Protein AF-A0A328BJ89-F1 (afdb_monomer_lite)

Radius of gyration: 18.14 Å; chains: 1; bounding box: 47×55×32 Å

Sequence (110 aa):
MTAEVIFHPEPWLRFPIRQPLRLSLWPAAKAHSVPAEFQIQEPVQAGTAYVLQIETLLAPVLEDLMQPGAAILFGTPPTRIAGEGRILSIEPKVPGPAVWVSPKTLNGPI

Foldseek 3Di:
DKWKKKWQFDPVPDPQPQAKDKKWKDQPVCLPDDTWIFIDHDGDDHPDIDTDITDTDDDPVRPVQQAFQTKMFIHDPPRGTRTIIHIHHDDDPPPDPPPPDDDPDDDDDD

Secondary structure (DSSP, 8-state):
-EEEEEEEE-TTS-SSB-SPEEEEEEEGGGTTSPPEEEEE-SPB-TT--EEEEEE----HHHHHHS-TT-EEEEEETTTEEEEEEEEEEEE-------------------

Organism: NCBI:txid2211146

pLDDT: mean 75.14, std 14.36, range [38.09, 92.12]

Structure (mmCIF, N/CA/C/O backbone):
data_AF-A0A328BJ89-F1
#
_entry.id   AF-A0A328BJ89-F1
#
loop_
_atom_site.group_PDB
_atom_site.id
_atom_site.type_symbol
_atom_site.label_atom_id
_atom_site.label_alt_id
_atom_site.label_comp_id
_atom_site.label_asym_id
_atom_site.label_entity_id
_atom_site.label_seq_id
_atom_site.pdbx_PDB_ins_code
_atom_site.Cartn_x
_atom_site.Cartn_y
_atom_site.Cartn_z
_atom_site.occupancy
_atom_site.B_iso_or_equiv
_atom_site.auth_seq_id
_atom_site.auth_comp_id
_atom_site.auth_asym_id
_atom_site.auth_atom_id
_atom_site.pdbx_PDB_model_num
ATOM 1 N N . MET A 1 1 ? 1.769 12.850 -7.507 1.00 74.88 1 MET A N 1
ATOM 2 C CA . MET A 1 1 ? 0.518 12.207 -7.963 1.00 74.88 1 MET A CA 1
ATOM 3 C C . MET A 1 1 ? -0.263 11.772 -6.738 1.00 74.88 1 MET A C 1
ATOM 5 O O . MET A 1 1 ? 0.316 11.784 -5.652 1.00 74.88 1 MET A O 1
ATOM 9 N N . THR A 1 2 ? -1.520 11.393 -6.908 1.00 80.00 2 THR A N 1
ATOM 10 C CA . THR A 1 2 ? -2.308 10.778 -5.837 1.00 80.00 2 THR A CA 1
ATOM 11 C C . THR A 1 2 ? -2.727 9.397 -6.311 1.00 80.00 2 THR A C 1
ATOM 13 O O . THR A 1 2 ? -3.199 9.259 -7.435 1.00 80.00 2 THR A O 1
ATOM 16 N N . ALA A 1 3 ? -2.512 8.370 -5.494 1.00 82.06 3 ALA A N 1
ATOM 17 C CA . ALA A 1 3 ? -2.997 7.025 -5.780 1.00 82.06 3 ALA A CA 1
ATOM 18 C C . ALA A 1 3 ? -3.995 6.603 -4.706 1.00 82.06 3 ALA A C 1
ATOM 20 O O . ALA A 1 3 ? -3.798 6.879 -3.523 1.00 82.06 3 ALA A O 1
ATOM 21 N N . GLU A 1 4 ? -5.056 5.927 -5.121 1.00 87.56 4 GLU A N 1
ATOM 22 C CA . GLU A 1 4 ? -5.976 5.258 -4.215 1.00 87.56 4 GLU A CA 1
ATOM 23 C C . GLU A 1 4 ? -5.640 3.772 -4.190 1.00 87.56 4 GLU A C 1
ATOM 25 O O . GLU A 1 4 ? -5.478 3.135 -5.236 1.00 87.56 4 GLU A O 1
ATOM 30 N N . VAL A 1 5 ? -5.505 3.213 -2.993 1.00 87.81 5 VAL A N 1
ATOM 31 C CA . VAL A 1 5 ? -5.058 1.835 -2.798 1.00 87.81 5 VAL A CA 1
ATOM 32 C C . VAL A 1 5 ? -5.892 1.135 -1.740 1.00 87.81 5 VAL A C 1
ATOM 34 O O . VAL A 1 5 ? -6.312 1.749 -0.764 1.00 87.81 5 VAL A O 1
ATOM 37 N N . ILE A 1 6 ? -6.091 -0.170 -1.898 1.00 91.00 6 ILE A N 1
ATOM 38 C CA . ILE A 1 6 ? -6.553 -1.025 -0.804 1.00 91.00 6 ILE A CA 1
ATOM 39 C C . ILE A 1 6 ? -5.331 -1.502 -0.028 1.00 91.00 6 ILE A C 1
ATOM 41 O O . ILE A 1 6 ? -4.385 -1.998 -0.634 1.00 91.00 6 ILE A O 1
ATOM 45 N N . PHE A 1 7 ? -5.374 -1.397 1.294 1.00 89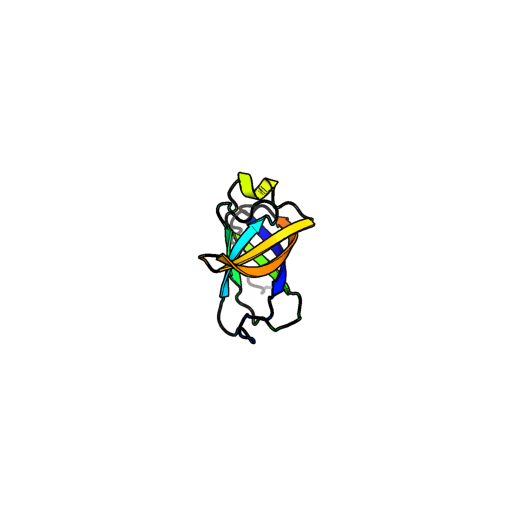.44 7 PHE A N 1
ATOM 46 C CA . PHE A 1 7 ? -4.378 -1.902 2.228 1.00 89.44 7 PHE A CA 1
ATOM 47 C C . PHE A 1 7 ? -4.986 -2.968 3.141 1.00 89.44 7 PHE A C 1
ATOM 49 O O . PHE A 1 7 ? -5.944 -2.707 3.870 1.00 89.44 7 PHE A O 1
ATOM 56 N N . HIS A 1 8 ? -4.397 -4.159 3.119 1.00 90.44 8 HIS A N 1
ATOM 57 C CA . HIS A 1 8 ? -4.691 -5.271 4.012 1.00 90.44 8 HIS A CA 1
ATOM 58 C C . HIS A 1 8 ? -3.555 -5.403 5.034 1.00 90.44 8 HIS A C 1
ATOM 60 O O . HIS A 1 8 ? -2.489 -5.912 4.685 1.00 90.44 8 HIS A O 1
ATOM 66 N N . PRO A 1 9 ? -3.747 -4.924 6.273 1.00 87.75 9 PRO A N 1
ATOM 67 C CA . PRO A 1 9 ? -2.713 -4.952 7.293 1.00 87.75 9 PRO A CA 1
ATOM 68 C C . PRO A 1 9 ? -2.377 -6.372 7.764 1.00 87.75 9 PRO A C 1
ATOM 70 O O . PRO A 1 9 ? -3.269 -7.176 8.039 1.00 87.75 9 PRO A O 1
ATOM 73 N N . GLU A 1 10 ? -1.089 -6.633 7.973 1.00 88.00 10 GLU A N 1
ATOM 74 C CA . GLU A 1 10 ? -0.610 -7.887 8.549 1.00 88.00 10 GLU A CA 1
ATOM 75 C C . GLU A 1 10 ? -0.905 -7.987 10.059 1.00 88.00 10 GLU A C 1
ATOM 77 O O . GLU A 1 10 ? -0.746 -7.000 10.788 1.00 88.00 10 GLU A O 1
ATOM 82 N N . PRO A 1 11 ? -1.223 -9.184 10.594 1.00 81.62 11 PRO A N 1
ATOM 83 C CA . PRO A 1 11 ? -1.595 -9.361 12.002 1.00 81.62 11 PRO A CA 1
ATOM 84 C C . PRO A 1 11 ? -0.487 -9.034 13.012 1.00 81.62 11 PRO A C 1
ATOM 86 O O . PRO A 1 11 ? -0.771 -8.818 14.188 1.00 81.62 11 PRO A O 1
ATOM 89 N N . TRP A 1 12 ? 0.782 -9.038 12.587 1.00 81.88 12 TRP A N 1
ATOM 90 C CA . TRP A 1 12 ? 1.913 -8.768 13.480 1.00 81.88 12 TRP A CA 1
ATOM 91 C C . TRP A 1 12 ? 2.040 -7.286 13.854 1.00 81.88 12 TRP A C 1
ATOM 93 O O . TRP A 1 12 ? 2.723 -6.960 14.832 1.00 81.88 12 TRP A O 1
ATOM 103 N N . LEU A 1 13 ? 1.413 -6.386 13.090 1.00 80.94 13 LEU A N 1
ATOM 104 C CA . LEU A 1 13 ? 1.328 -4.975 13.441 1.00 80.94 13 LEU A CA 1
ATOM 105 C C . LEU A 1 13 ? 0.576 -4.829 14.771 1.00 80.94 13 LEU A C 1
ATOM 107 O O . LEU A 1 13 ? -0.438 -5.477 15.024 1.00 80.94 13 LEU A O 1
ATOM 111 N N . ARG A 1 14 ? 1.083 -3.979 15.666 1.00 79.88 14 ARG A N 1
ATOM 112 C CA . ARG A 1 14 ? 0.434 -3.754 16.963 1.00 79.88 14 ARG A CA 1
ATOM 113 C C . ARG A 1 14 ? -0.749 -2.808 16.792 1.00 79.88 14 ARG A C 1
ATOM 115 O O . ARG A 1 14 ? -0.564 -1.599 16.686 1.00 79.88 14 ARG A O 1
ATOM 122 N N . PHE A 1 15 ? -1.950 -3.374 16.791 1.00 77.00 15 PHE A N 1
ATOM 123 C CA . PHE A 1 15 ? -3.205 -2.634 16.695 1.00 77.00 15 PHE A CA 1
ATOM 124 C C . PHE A 1 15 ? -3.765 -2.222 18.068 1.00 77.00 15 PHE A C 1
ATOM 126 O O . PHE A 1 15 ? -3.500 -2.896 19.065 1.00 77.00 15 PHE A O 1
ATOM 133 N N . PRO A 1 16 ? -4.582 -1.153 18.132 1.00 74.81 16 PRO A N 1
ATOM 134 C CA . PRO A 1 16 ? -4.823 -0.184 17.061 1.00 74.81 16 PRO A CA 1
ATOM 135 C C . PRO A 1 16 ? -3.583 0.682 16.818 1.00 74.81 16 PRO A C 1
ATOM 137 O O . PRO A 1 16 ? -2.950 1.153 17.766 1.00 74.81 16 PRO A O 1
ATOM 140 N N . ILE A 1 17 ? -3.254 0.937 15.553 1.00 78.00 17 ILE A N 1
ATOM 141 C CA . ILE A 1 17 ? -2.187 1.884 15.219 1.00 78.00 17 ILE A CA 1
ATOM 142 C C . ILE A 1 17 ? -2.780 3.280 15.378 1.00 78.00 17 ILE A C 1
ATOM 144 O O . ILE A 1 17 ? -3.544 3.719 14.536 1.00 78.00 17 ILE A O 1
ATOM 148 N N . ARG A 1 18 ? -2.495 3.955 16.496 1.00 77.62 18 ARG A N 1
ATOM 149 C CA . ARG A 1 18 ? -3.072 5.280 16.813 1.00 77.62 18 ARG A CA 1
ATOM 150 C C . ARG A 1 18 ? -2.212 6.458 16.369 1.00 77.62 18 ARG A C 1
ATOM 152 O O . ARG A 1 18 ? -2.639 7.600 16.490 1.00 77.62 18 ARG A O 1
ATOM 159 N N . GLN A 1 19 ? -0.983 6.185 15.951 1.00 79.00 19 GLN A N 1
ATOM 160 C CA . GLN A 1 19 ? -0.029 7.197 15.521 1.00 79.00 19 GLN A CA 1
ATOM 161 C C . GLN A 1 19 ? 0.166 7.097 14.013 1.00 79.00 19 GLN A C 1
ATOM 163 O O . GLN A 1 19 ? 0.048 5.995 13.472 1.00 79.00 19 GLN A O 1
ATOM 168 N N . PRO A 1 20 ? 0.517 8.207 13.350 1.00 81.31 20 PRO A N 1
ATOM 169 C CA . PRO A 1 20 ? 0.826 8.180 11.935 1.00 81.31 20 PRO A CA 1
ATOM 170 C C . PRO A 1 20 ? 1.896 7.131 11.607 1.00 81.31 20 PRO A C 1
ATOM 172 O O . PRO A 1 20 ? 2.997 7.167 12.162 1.00 81.31 20 PRO A O 1
ATOM 175 N N . LEU A 1 21 ? 1.590 6.207 10.697 1.00 82.19 21 LEU A N 1
ATOM 176 C CA . LEU A 1 21 ? 2.493 5.122 10.318 1.00 82.19 21 LEU A CA 1
ATOM 177 C C . LEU A 1 21 ? 3.141 5.433 8.974 1.00 82.19 21 LEU A C 1
ATOM 179 O O . LEU A 1 21 ? 2.458 5.517 7.955 1.00 82.19 21 LEU A O 1
ATOM 183 N N . ARG A 1 22 ? 4.468 5.586 8.968 1.00 84.06 22 ARG A N 1
ATOM 184 C CA . ARG A 1 22 ? 5.237 5.704 7.727 1.00 84.06 22 ARG A CA 1
ATOM 185 C C . ARG A 1 22 ? 5.439 4.320 7.126 1.00 84.06 22 ARG A C 1
ATOM 187 O O . ARG A 1 22 ? 5.972 3.432 7.791 1.00 84.06 22 ARG A O 1
ATOM 194 N N . LEU A 1 23 ? 5.032 4.167 5.876 1.00 85.50 23 LEU A N 1
ATOM 195 C CA . LEU A 1 23 ? 5.177 2.942 5.109 1.00 85.50 23 LEU A CA 1
ATOM 196 C C . LEU A 1 23 ? 5.860 3.235 3.781 1.00 85.50 23 LEU A C 1
ATOM 198 O O . LEU A 1 23 ? 5.840 4.344 3.247 1.00 85.50 23 LEU A O 1
ATOM 202 N N . SER A 1 24 ? 6.468 2.190 3.259 1.00 86.94 24 SER A N 1
ATOM 203 C CA . SER A 1 24 ? 7.010 2.111 1.921 1.00 86.94 24 SER A CA 1
ATOM 204 C C . SER A 1 24 ? 6.105 1.211 1.091 1.00 86.94 24 SER A C 1
ATOM 206 O O . SER A 1 24 ? 5.545 0.236 1.598 1.00 86.94 24 SER A O 1
ATOM 208 N N . LEU A 1 25 ? 5.960 1.554 -0.180 1.00 85.56 25 LEU A N 1
ATOM 209 C CA . LEU A 1 25 ? 5.154 0.843 -1.153 1.00 85.56 25 LEU A CA 1
ATOM 210 C C . LEU A 1 25 ? 6.058 0.314 -2.266 1.00 85.56 25 LEU A C 1
ATOM 212 O O . LEU A 1 25 ? 6.839 1.070 -2.850 1.00 85.56 25 LEU A O 1
ATOM 216 N N . TRP A 1 26 ? 5.910 -0.974 -2.576 1.00 87.00 26 TRP A N 1
ATOM 217 C CA . TRP A 1 26 ? 6.544 -1.635 -3.715 1.00 87.00 26 TRP A CA 1
ATOM 218 C C . TRP A 1 26 ? 5.512 -2.312 -4.622 1.00 87.00 26 TRP A C 1
ATOM 220 O O . TRP A 1 26 ? 4.512 -2.831 -4.123 1.00 87.00 26 TRP A O 1
ATOM 230 N N . PRO A 1 27 ? 5.761 -2.413 -5.937 1.00 86.81 27 PRO A N 1
ATOM 231 C CA . PRO A 1 27 ? 5.046 -3.359 -6.782 1.00 86.81 27 PRO A CA 1
ATOM 232 C C . PRO A 1 27 ? 5.322 -4.783 -6.290 1.00 86.81 27 PRO A C 1
ATOM 234 O O . PRO A 1 27 ? 6.484 -5.153 -6.104 1.00 86.81 27 PRO A O 1
ATOM 237 N N . ALA A 1 28 ? 4.291 -5.615 -6.136 1.00 86.19 28 ALA A N 1
ATOM 238 C CA . ALA A 1 28 ? 4.469 -6.981 -5.632 1.00 86.19 28 ALA A CA 1
ATOM 239 C C . ALA A 1 28 ? 5.407 -7.818 -6.522 1.00 86.19 28 ALA A C 1
ATOM 241 O O . ALA A 1 28 ? 6.222 -8.592 -6.028 1.00 86.19 28 ALA A O 1
ATOM 242 N N . ALA A 1 29 ? 5.369 -7.592 -7.840 1.00 82.12 29 ALA A N 1
ATOM 243 C CA . ALA A 1 29 ? 6.253 -8.248 -8.805 1.00 82.12 29 ALA A CA 1
ATOM 244 C C . ALA A 1 29 ? 7.735 -7.830 -8.689 1.00 82.12 29 ALA A C 1
ATOM 246 O O . ALA A 1 29 ? 8.602 -8.496 -9.253 1.00 82.12 29 ALA A O 1
ATOM 247 N N . LYS A 1 30 ? 8.043 -6.721 -7.999 1.00 78.69 30 LYS A N 1
ATOM 248 C CA . LYS A 1 30 ? 9.402 -6.184 -7.833 1.00 78.69 30 LYS A CA 1
ATOM 249 C C . LYS A 1 30 ? 9.603 -5.595 -6.433 1.00 78.69 30 LYS A C 1
ATOM 251 O O . LYS A 1 30 ? 10.000 -4.444 -6.293 1.00 78.69 30 LYS A O 1
ATOM 256 N N . ALA A 1 31 ? 9.418 -6.412 -5.398 1.00 72.94 31 ALA A N 1
ATOM 257 C CA . ALA A 1 31 ? 9.592 -6.018 -3.992 1.00 72.94 31 ALA A CA 1
ATOM 258 C C . ALA A 1 31 ? 11.000 -5.479 -3.623 1.00 72.94 31 ALA A C 1
ATOM 260 O O . ALA A 1 31 ? 11.195 -4.958 -2.530 1.00 72.94 31 ALA A O 1
ATOM 261 N N . HIS A 1 32 ? 11.986 -5.599 -4.521 1.00 73.44 32 HIS A N 1
ATOM 262 C CA . HIS A 1 32 ? 13.349 -5.073 -4.360 1.00 73.44 32 HIS A CA 1
ATOM 263 C C . HIS A 1 32 ? 13.592 -3.734 -5.079 1.00 73.44 32 HIS A C 1
ATOM 265 O O . HIS A 1 32 ? 14.728 -3.263 -5.121 1.00 73.44 32 HIS A O 1
ATOM 271 N N . SER A 1 33 ? 12.570 -3.134 -5.699 1.00 72.81 33 SER A N 1
ATOM 272 C CA . SER A 1 33 ? 12.709 -1.828 -6.347 1.00 72.81 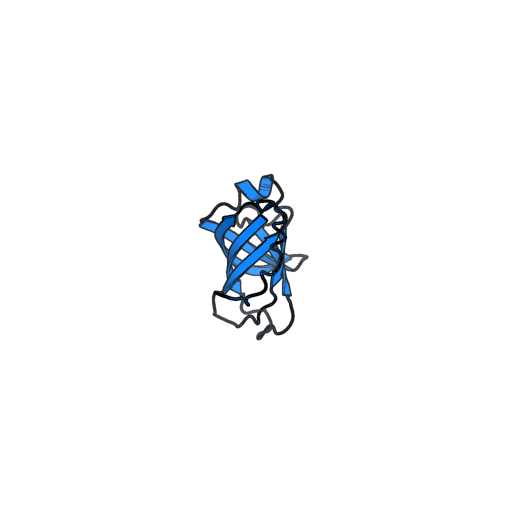33 SER A CA 1
ATOM 273 C C . SER A 1 33 ? 12.863 -0.699 -5.326 1.00 72.81 33 SER A C 1
ATOM 275 O O . SER A 1 33 ? 12.627 -0.869 -4.128 1.00 72.81 33 SER A O 1
ATOM 277 N N . VAL A 1 34 ? 13.212 0.493 -5.817 1.00 75.81 34 VAL A N 1
ATOM 278 C CA . VAL A 1 34 ? 13.089 1.722 -5.023 1.00 75.81 34 VAL A CA 1
ATOM 279 C C . VAL A 1 34 ? 11.632 1.840 -4.542 1.00 75.81 34 VAL A C 1
ATOM 281 O O . VAL A 1 34 ? 10.735 1.684 -5.375 1.00 75.81 34 VAL A O 1
ATOM 284 N N . PRO A 1 35 ? 11.374 2.038 -3.237 1.00 78.56 35 PRO A N 1
ATOM 285 C CA . PRO A 1 35 ? 10.019 2.216 -2.733 1.00 78.56 35 PRO A CA 1
ATOM 286 C C . PRO A 1 35 ? 9.477 3.615 -3.000 1.00 78.56 35 PRO A C 1
ATOM 288 O O . PRO A 1 35 ? 10.228 4.588 -3.060 1.00 78.56 35 PRO A O 1
ATOM 291 N N . ALA A 1 36 ? 8.153 3.719 -3.018 1.00 79.00 36 ALA A N 1
ATOM 292 C CA . ALA A 1 36 ? 7.454 4.973 -2.790 1.00 79.00 36 ALA A CA 1
ATOM 293 C C . ALA A 1 36 ? 7.118 5.102 -1.300 1.00 79.00 36 ALA A C 1
ATOM 295 O O . ALA A 1 36 ? 6.503 4.212 -0.718 1.00 79.00 36 ALA A O 1
ATOM 296 N N . GLU A 1 37 ? 7.539 6.184 -0.653 1.00 81.81 37 GLU A N 1
ATOM 297 C CA . GLU A 1 37 ? 7.230 6.411 0.760 1.00 81.81 37 GLU A CA 1
ATOM 298 C C . GLU A 1 37 ? 5.931 7.201 0.917 1.00 81.81 37 GLU A C 1
ATOM 300 O O . GLU A 1 37 ? 5.644 8.109 0.134 1.00 81.81 37 GLU A O 1
ATOM 305 N N . PHE A 1 38 ? 5.153 6.856 1.942 1.00 80.44 38 PHE A N 1
ATOM 306 C CA . PHE A 1 38 ? 3.930 7.558 2.314 1.00 80.44 38 PHE A CA 1
ATOM 307 C C . PHE A 1 38 ? 3.632 7.382 3.812 1.00 80.44 38 PHE A C 1
ATOM 309 O O . PHE A 1 38 ? 4.311 6.640 4.529 1.00 80.44 38 PHE A O 1
ATOM 316 N N . GLN A 1 39 ? 2.619 8.091 4.306 1.00 82.81 39 GLN A N 1
ATOM 317 C CA . GLN A 1 39 ? 2.212 8.044 5.706 1.00 82.81 39 GLN A CA 1
ATOM 318 C C . GLN A 1 39 ? 0.705 7.831 5.819 1.00 82.81 39 GLN A C 1
ATOM 320 O O . GLN A 1 39 ? -0.073 8.569 5.223 1.00 82.81 39 GLN A O 1
ATOM 325 N N . ILE A 1 40 ? 0.298 6.845 6.615 1.00 79.56 40 ILE A N 1
ATOM 326 C CA . ILE A 1 40 ? -1.100 6.641 6.999 1.00 79.56 40 ILE A CA 1
ATOM 327 C C . ILE A 1 40 ? -1.379 7.522 8.212 1.00 79.56 40 ILE A C 1
ATOM 329 O O . ILE A 1 40 ? -0.666 7.418 9.210 1.00 79.56 40 ILE A O 1
ATOM 333 N N . GLN A 1 41 ? -2.395 8.382 8.135 1.00 76.25 41 GLN A N 1
ATOM 334 C CA . GLN A 1 41 ? -2.784 9.260 9.247 1.00 76.25 41 GLN A CA 1
ATOM 335 C C . GLN A 1 41 ? -3.941 8.712 10.090 1.00 76.25 41 GLN A C 1
ATOM 337 O O . GLN A 1 41 ? -4.126 9.145 11.225 1.00 76.25 41 GLN A O 1
ATOM 342 N N . GLU A 1 42 ? -4.703 7.755 9.562 1.00 77.25 42 GLU A N 1
ATOM 343 C CA . GLU A 1 42 ? -5.880 7.212 10.235 1.00 77.25 42 GLU A CA 1
ATOM 344 C C . GLU A 1 42 ? -5.568 5.994 11.116 1.00 77.25 42 GLU A C 1
ATOM 346 O O . GLU A 1 42 ? -4.604 5.263 10.856 1.00 77.25 42 GLU A O 1
ATOM 351 N N . PRO A 1 43 ? -6.396 5.729 12.146 1.00 74.00 43 PRO A N 1
ATOM 352 C CA . PRO A 1 43 ? -6.244 4.540 12.960 1.00 74.00 43 PRO A CA 1
ATOM 353 C C . PRO A 1 43 ? -6.486 3.256 12.165 1.00 74.00 43 PRO A C 1
ATOM 355 O O . PRO A 1 43 ? -7.600 2.988 11.717 1.00 74.00 43 PRO A O 1
ATOM 358 N N . VAL A 1 44 ? -5.464 2.411 12.072 1.00 78.75 44 VAL A N 1
ATOM 359 C CA . VAL A 1 44 ? -5.580 1.081 11.458 1.00 78.75 44 VAL A CA 1
ATOM 360 C C . VAL A 1 44 ? -5.966 0.060 12.533 1.00 78.75 44 VAL A C 1
ATOM 362 O O . VAL A 1 44 ? -5.473 0.124 13.665 1.00 78.75 44 VAL A O 1
ATOM 365 N N . GLN A 1 45 ? -6.840 -0.883 12.186 1.00 79.00 45 GLN A N 1
ATOM 366 C CA . GLN A 1 45 ? -7.314 -2.006 12.998 1.00 79.00 45 GLN A CA 1
ATOM 367 C C . GLN A 1 45 ? -6.958 -3.333 12.320 1.00 79.00 45 GLN A C 1
ATOM 369 O O . GLN A 1 45 ? -6.807 -3.411 11.100 1.00 79.00 45 GLN A O 1
ATOM 374 N N . ALA A 1 46 ? -6.865 -4.396 13.116 1.00 76.12 46 ALA A N 1
ATOM 375 C CA . ALA A 1 46 ? -6.624 -5.739 12.605 1.00 76.12 46 ALA A CA 1
ATOM 376 C C . ALA A 1 46 ? -7.813 -6.250 11.769 1.00 76.12 46 ALA A C 1
ATOM 378 O O . ALA A 1 46 ? -8.970 -5.965 12.082 1.00 76.12 46 ALA A O 1
ATOM 379 N N . GLY A 1 47 ? -7.531 -7.049 10.735 1.00 73.06 47 GLY A N 1
ATOM 380 C CA . GLY A 1 47 ? -8.550 -7.790 9.978 1.00 73.06 47 GLY A CA 1
ATOM 381 C C . GLY A 1 47 ? -9.491 -6.937 9.120 1.00 73.06 47 GLY A C 1
ATOM 382 O O . GLY A 1 47 ? -10.453 -7.468 8.572 1.00 73.06 47 GLY A O 1
ATOM 383 N N . THR A 1 48 ? -9.226 -5.636 8.992 1.00 82.06 48 THR A N 1
ATOM 384 C CA . THR A 1 48 ? -10.017 -4.707 8.175 1.00 82.06 48 THR A CA 1
ATOM 385 C C . THR A 1 48 ? -9.184 -4.242 6.988 1.00 82.06 48 THR A C 1
ATOM 387 O O . THR A 1 48 ? -8.018 -3.896 7.154 1.00 82.06 48 THR A O 1
ATOM 390 N N . ALA A 1 49 ? -9.770 -4.245 5.792 1.00 86.50 49 ALA A N 1
ATOM 391 C CA . ALA A 1 49 ? -9.160 -3.639 4.615 1.00 86.50 49 ALA A CA 1
ATOM 392 C C . ALA A 1 49 ? -9.438 -2.131 4.602 1.00 86.50 49 ALA A C 1
ATOM 394 O O . ALA A 1 49 ? -10.558 -1.709 4.888 1.00 86.50 49 ALA A O 1
ATOM 395 N N . TYR A 1 50 ? -8.439 -1.335 4.240 1.00 84.56 50 TYR A N 1
ATOM 396 C CA . TYR A 1 50 ? -8.526 0.123 4.215 1.00 84.56 50 TYR A CA 1
ATOM 397 C C . TYR A 1 50 ? -8.379 0.640 2.798 1.00 84.56 50 TYR A C 1
ATOM 399 O O . TYR A 1 50 ? -7.455 0.236 2.101 1.00 84.56 50 TYR A O 1
ATOM 407 N N . VAL A 1 51 ? -9.249 1.560 2.391 1.00 88.25 51 VAL A N 1
ATOM 408 C CA . VAL A 1 51 ? -9.008 2.368 1.194 1.00 88.25 51 VAL A CA 1
ATOM 409 C C . VAL A 1 51 ? -8.217 3.591 1.632 1.00 88.25 51 VAL A C 1
ATOM 411 O O . VAL A 1 51 ? -8.675 4.358 2.473 1.00 88.25 51 VAL A O 1
ATOM 414 N N . LEU A 1 52 ? -7.005 3.733 1.107 1.00 84.38 52 LEU A N 1
ATOM 415 C CA . LEU A 1 52 ? -6.078 4.796 1.466 1.00 84.38 52 LEU A CA 1
ATOM 416 C C . LEU A 1 52 ? -5.798 5.662 0.246 1.00 84.38 52 LEU A C 1
ATOM 418 O O . LEU A 1 52 ? -5.501 5.148 -0.832 1.00 84.38 52 LEU A O 1
ATOM 422 N N . GLN A 1 53 ? -5.814 6.975 0.449 1.00 83.25 53 GLN A N 1
ATOM 423 C CA . GLN A 1 53 ? -5.254 7.919 -0.508 1.00 83.25 53 GLN A CA 1
ATOM 424 C C . GLN A 1 53 ? -3.809 8.207 -0.126 1.00 83.25 53 GLN A C 1
ATOM 426 O O . GLN A 1 53 ? -3.520 8.658 0.984 1.00 83.25 53 GLN A O 1
ATOM 431 N N . ILE A 1 54 ? -2.893 7.923 -1.045 1.00 78.69 54 ILE A N 1
ATOM 432 C CA . ILE A 1 54 ? -1.468 8.151 -0.851 1.00 78.69 54 ILE A CA 1
ATOM 433 C C . ILE A 1 54 ? -1.002 9.270 -1.777 1.00 78.69 54 ILE A C 1
ATOM 435 O O . ILE A 1 54 ? -1.070 9.181 -3.005 1.00 78.69 54 ILE A O 1
ATOM 439 N N . GLU A 1 55 ? -0.508 10.346 -1.171 1.00 78.19 55 GLU A N 1
ATOM 440 C CA . GLU A 1 55 ? 0.267 11.347 -1.889 1.00 78.19 55 GLU A CA 1
ATOM 441 C C . GLU A 1 55 ? 1.708 10.866 -1.974 1.00 78.19 55 GLU A C 1
ATOM 443 O O . GLU A 1 55 ? 2.390 10.711 -0.961 1.00 78.19 55 GLU A O 1
ATOM 448 N N . THR A 1 56 ? 2.180 10.614 -3.191 1.00 68.69 56 THR A N 1
ATOM 449 C CA . THR A 1 56 ? 3.557 10.172 -3.385 1.00 68.69 56 THR A CA 1
ATOM 450 C C . THR A 1 56 ? 4.141 10.665 -4.707 1.00 68.69 56 THR A C 1
ATOM 452 O O . THR A 1 56 ? 3.444 11.151 -5.609 1.00 68.69 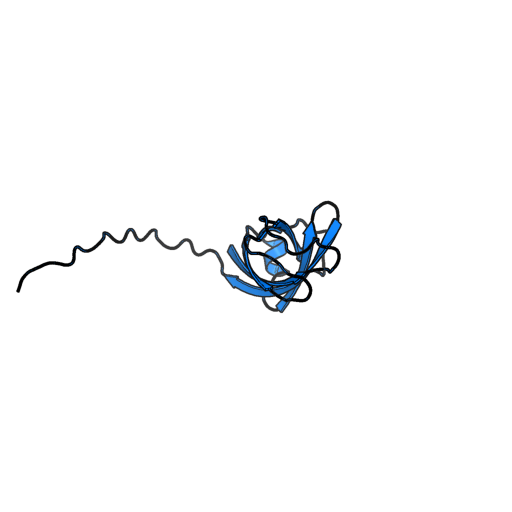56 THR A O 1
ATOM 455 N N . LEU A 1 57 ? 5.464 10.582 -4.794 1.00 67.56 57 LEU A N 1
ATOM 456 C CA . LEU A 1 57 ? 6.235 10.769 -6.013 1.00 67.56 57 LEU A CA 1
ATOM 457 C C . LEU A 1 57 ? 6.697 9.378 -6.456 1.00 67.56 57 LEU A C 1
ATOM 459 O O . LEU A 1 57 ? 7.765 8.920 -6.056 1.00 67.56 57 LEU A O 1
ATOM 463 N N . LEU A 1 58 ? 5.874 8.679 -7.242 1.00 67.44 58 LEU A N 1
ATOM 464 C CA . LEU A 1 58 ? 6.330 7.489 -7.950 1.00 67.44 58 LEU A CA 1
ATOM 465 C C . LEU A 1 58 ? 7.404 7.906 -8.955 1.00 67.44 58 LEU A C 1
ATOM 467 O O . LEU A 1 58 ? 7.254 8.867 -9.708 1.00 67.44 58 LEU A O 1
ATOM 471 N N . ALA A 1 59 ? 8.513 7.176 -8.957 1.00 67.25 59 ALA A N 1
ATOM 472 C CA . ALA A 1 59 ? 9.450 7.259 -10.062 1.00 67.25 59 ALA A CA 1
ATOM 473 C C . ALA A 1 59 ? 8.749 6.778 -11.351 1.00 67.25 59 ALA A C 1
ATOM 475 O O . ALA A 1 59 ? 7.921 5.871 -11.264 1.00 67.25 59 ALA A O 1
ATOM 476 N N . PRO A 1 60 ? 9.116 7.275 -12.545 1.00 67.56 60 PRO A N 1
ATOM 477 C CA . PRO A 1 60 ? 8.461 6.883 -13.800 1.00 67.56 60 PRO A CA 1
ATOM 478 C C . PRO A 1 60 ? 8.393 5.361 -14.013 1.00 67.56 60 PRO A C 1
ATOM 480 O O . PRO A 1 60 ? 7.376 4.815 -14.413 1.00 67.56 60 PRO A O 1
ATOM 483 N N . VAL A 1 61 ? 9.459 4.643 -13.638 1.00 63.97 61 VAL A N 1
ATOM 484 C CA . VAL A 1 61 ? 9.531 3.171 -13.732 1.00 63.97 61 VAL A CA 1
ATOM 485 C C . VAL A 1 61 ? 8.534 2.464 -12.798 1.00 63.97 61 VAL A C 1
ATOM 487 O O . VAL A 1 61 ? 8.141 1.329 -13.059 1.00 63.97 61 VAL A O 1
ATOM 490 N N . LEU A 1 62 ? 8.146 3.102 -11.691 1.00 66.94 62 LEU A N 1
ATOM 491 C CA . LEU A 1 62 ? 7.127 2.584 -10.779 1.00 66.94 62 LEU A CA 1
ATOM 492 C C . LEU A 1 62 ? 5.721 2.861 -11.300 1.00 66.94 62 LEU A C 1
ATOM 494 O O . LEU A 1 62 ? 4.880 1.989 -11.137 1.00 66.94 62 LEU A O 1
ATOM 498 N N . GLU A 1 63 ? 5.476 4.007 -11.944 1.00 72.00 63 GLU A N 1
ATOM 499 C CA . GLU A 1 63 ? 4.162 4.345 -12.516 1.00 72.00 63 GLU A CA 1
ATOM 500 C C . GLU A 1 63 ? 3.672 3.247 -13.472 1.00 72.00 63 GLU A C 1
ATOM 502 O O . GLU A 1 63 ? 2.546 2.771 -13.332 1.00 72.00 63 GLU A O 1
ATOM 507 N N . ASP A 1 64 ? 4.536 2.742 -14.357 1.00 75.44 64 ASP A N 1
ATOM 508 C CA . ASP A 1 64 ? 4.193 1.653 -15.289 1.00 75.44 64 ASP A CA 1
ATOM 509 C C . ASP A 1 64 ? 3.820 0.339 -14.583 1.00 75.44 64 ASP A C 1
ATOM 511 O O . ASP A 1 64 ? 2.993 -0.436 -15.064 1.00 75.44 64 ASP A O 1
ATOM 515 N N . LEU A 1 65 ? 4.432 0.066 -13.430 1.00 73.06 65 LEU A N 1
ATOM 516 C CA . LEU A 1 65 ? 4.200 -1.153 -12.647 1.00 73.06 65 LEU A CA 1
ATOM 517 C C . LEU A 1 65 ? 3.044 -1.010 -11.658 1.00 73.06 65 LEU A C 1
ATOM 519 O O . LEU A 1 65 ? 2.584 -2.001 -11.091 1.00 73.06 65 LEU A O 1
ATOM 523 N N . MET A 1 66 ? 2.596 0.219 -11.443 1.00 78.12 66 MET A N 1
ATOM 524 C CA . MET A 1 66 ? 1.610 0.600 -10.453 1.00 78.12 66 MET A CA 1
ATOM 525 C C . MET A 1 66 ? 0.327 1.083 -11.131 1.00 78.12 66 MET A C 1
ATOM 527 O O . MET A 1 66 ? -0.290 2.045 -10.711 1.00 78.12 66 MET A O 1
ATOM 531 N N . GLN A 1 67 ? -0.117 0.400 -12.178 1.00 84.75 67 GLN A N 1
ATOM 532 C CA . GLN A 1 67 ? -1.391 0.710 -12.827 1.00 84.75 67 GLN A CA 1
ATOM 533 C C . GLN A 1 67 ? -2.594 0.256 -11.976 1.00 84.75 67 GLN A C 1
ATOM 535 O O . GLN A 1 67 ? -2.446 -0.627 -11.124 1.00 84.75 67 GLN A O 1
ATOM 540 N N . PRO A 1 68 ? -3.802 0.806 -12.203 1.00 88.75 68 PRO A N 1
ATOM 541 C CA . PRO A 1 68 ? -5.025 0.301 -11.583 1.00 88.75 68 PRO A CA 1
ATOM 542 C C . PRO A 1 68 ? -5.153 -1.226 -11.710 1.00 88.75 68 PRO A C 1
ATOM 544 O O . PRO A 1 68 ? -4.974 -1.802 -12.781 1.00 88.75 68 PRO A O 1
ATOM 547 N N . GLY A 1 69 ? -5.436 -1.890 -10.592 1.00 88.06 69 GLY A N 1
ATOM 548 C CA . GLY A 1 69 ? -5.489 -3.346 -10.459 1.00 88.06 69 GLY A CA 1
ATOM 549 C C . GLY A 1 69 ? -4.159 -4.017 -10.102 1.00 88.06 69 GLY A C 1
ATOM 550 O O . GLY A 1 69 ? -4.172 -5.187 -9.708 1.00 88.06 69 GLY A O 1
ATOM 551 N N . ALA A 1 70 ? -3.024 -3.314 -10.184 1.00 89.69 70 ALA A N 1
ATOM 552 C CA . ALA A 1 70 ? -1.722 -3.876 -9.842 1.00 89.69 70 ALA A CA 1
ATOM 553 C C . ALA A 1 70 ? -1.638 -4.242 -8.354 1.00 89.69 70 ALA A C 1
ATOM 555 O O . ALA A 1 70 ? -2.104 -3.503 -7.484 1.00 89.69 70 ALA A O 1
ATOM 556 N N . ALA A 1 71 ? -1.017 -5.389 -8.071 1.00 91.38 71 ALA A N 1
ATOM 557 C CA . ALA A 1 71 ? -0.732 -5.835 -6.715 1.00 91.38 71 ALA A CA 1
ATOM 558 C C . ALA A 1 71 ? 0.486 -5.100 -6.146 1.00 91.38 71 ALA A C 1
ATOM 560 O O . ALA A 1 71 ? 1.516 -4.958 -6.813 1.00 91.38 71 ALA A O 1
ATOM 561 N N . ILE A 1 72 ? 0.374 -4.673 -4.894 1.00 89.69 72 ILE A N 1
ATOM 562 C CA . ILE A 1 72 ? 1.394 -3.897 -4.190 1.00 89.69 72 ILE A CA 1
ATOM 563 C C . ILE A 1 72 ? 1.653 -4.476 -2.804 1.00 89.69 72 ILE A C 1
ATOM 565 O O . ILE A 1 72 ? 0.797 -5.126 -2.204 1.00 89.69 72 ILE A O 1
ATOM 569 N N . LEU A 1 73 ? 2.853 -4.215 -2.305 1.00 89.81 73 LEU A N 1
ATOM 570 C CA . LEU A 1 73 ? 3.286 -4.565 -0.966 1.00 89.81 73 LEU A CA 1
ATOM 571 C C . LEU A 1 73 ? 3.555 -3.293 -0.181 1.00 89.81 73 LEU A C 1
ATOM 573 O O . LEU A 1 73 ? 4.223 -2.377 -0.664 1.00 89.81 73 LEU A O 1
ATOM 577 N N . PHE A 1 74 ? 3.069 -3.280 1.049 1.00 88.38 74 PHE A N 1
ATOM 578 C CA . PHE A 1 74 ? 3.319 -2.240 2.023 1.00 88.38 74 PHE A CA 1
ATOM 579 C C . PHE A 1 74 ? 4.280 -2.767 3.071 1.00 88.38 74 PHE A C 1
ATOM 581 O O . PHE A 1 74 ? 4.117 -3.876 3.575 1.00 88.38 74 PHE A O 1
ATOM 588 N N . GLY A 1 75 ? 5.265 -1.976 3.461 1.00 87.62 75 GLY A N 1
ATOM 589 C CA . GLY A 1 75 ? 6.225 -2.426 4.457 1.00 87.62 75 GLY A CA 1
ATOM 590 C C . GLY A 1 75 ? 7.032 -1.314 5.082 1.00 87.62 75 GLY A C 1
ATOM 591 O O . GLY A 1 75 ? 6.970 -0.157 4.680 1.00 87.62 75 GLY A O 1
ATOM 592 N N . THR A 1 76 ? 7.784 -1.688 6.105 1.00 75.94 76 THR A N 1
ATOM 593 C CA . THR A 1 76 ? 8.711 -0.807 6.809 1.00 75.94 76 THR A CA 1
ATOM 594 C C . THR A 1 76 ? 10.143 -1.236 6.493 1.00 75.94 76 THR A C 1
ATOM 596 O O . THR A 1 76 ? 10.436 -2.439 6.580 1.00 75.94 76 THR A O 1
ATOM 599 N N . PRO A 1 77 ? 11.059 -0.300 6.189 1.00 60.31 77 PRO A N 1
ATOM 600 C CA . PRO A 1 77 ? 12.481 -0.613 6.090 1.00 60.31 77 PRO A CA 1
ATOM 601 C C . PRO A 1 77 ? 12.986 -1.316 7.370 1.00 60.31 77 PRO A C 1
ATOM 603 O O . PRO A 1 77 ? 12.557 -0.945 8.465 1.00 60.31 77 PRO A O 1
ATOM 606 N N . PRO A 1 78 ? 13.888 -2.315 7.283 1.00 57.59 78 PRO A N 1
ATOM 607 C CA . PRO A 1 78 ? 14.576 -2.760 6.074 1.00 57.59 78 PRO A CA 1
ATOM 608 C C . PRO A 1 78 ? 13.831 -3.794 5.213 1.00 57.59 78 PRO A C 1
ATOM 610 O O . PRO A 1 78 ? 14.226 -3.938 4.067 1.00 57.59 78 PRO A O 1
ATOM 613 N N . THR A 1 79 ? 12.785 -4.491 5.680 1.00 63.97 79 THR A N 1
ATOM 614 C CA . THR A 1 79 ? 12.118 -5.540 4.855 1.00 63.97 79 THR A CA 1
ATOM 615 C C . THR A 1 79 ? 10.807 -6.094 5.425 1.00 63.97 79 THR A C 1
ATOM 617 O O . THR A 1 79 ? 10.307 -7.115 4.949 1.00 63.97 79 THR A O 1
ATOM 620 N N . ARG A 1 80 ? 10.218 -5.487 6.462 1.00 82.38 80 ARG A N 1
ATOM 621 C CA . ARG A 1 80 ? 9.040 -6.101 7.086 1.00 82.38 80 ARG A CA 1
ATOM 622 C C . ARG A 1 80 ? 7.775 -5.702 6.338 1.00 82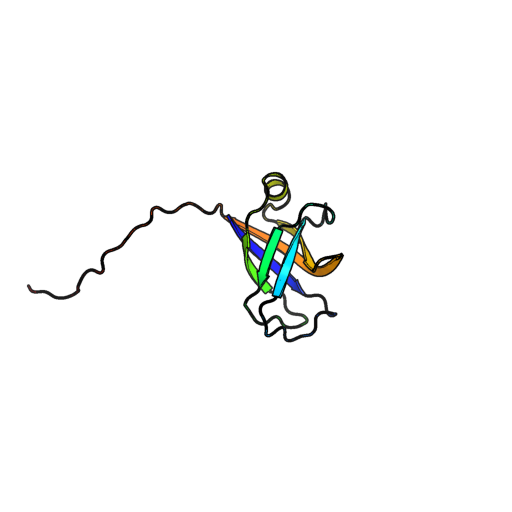.38 80 ARG A C 1
ATOM 624 O O . ARG A 1 80 ? 7.379 -4.540 6.397 1.00 82.38 80 ARG A O 1
ATOM 631 N N . ILE A 1 81 ? 7.156 -6.664 5.656 1.00 86.44 81 ILE A N 1
ATOM 632 C CA . ILE A 1 81 ? 5.860 -6.475 4.999 1.00 86.44 81 ILE A CA 1
ATOM 633 C C . ILE A 1 81 ? 4.809 -6.222 6.077 1.00 86.44 81 ILE A C 1
ATOM 635 O O . ILE A 1 81 ? 4.563 -7.067 6.933 1.00 86.44 81 ILE A O 1
ATOM 639 N N . ALA A 1 82 ? 4.266 -5.012 6.065 1.00 86.69 82 ALA A N 1
ATOM 640 C CA . ALA A 1 82 ? 3.224 -4.514 6.952 1.00 86.69 82 ALA A CA 1
ATOM 641 C C . ALA A 1 82 ? 1.825 -4.797 6.393 1.00 86.69 82 ALA A C 1
ATOM 643 O O . ALA A 1 82 ? 0.845 -4.711 7.127 1.00 86.69 82 ALA A O 1
ATOM 644 N N . GLY A 1 83 ? 1.731 -5.133 5.110 1.00 89.31 83 GLY A N 1
ATOM 645 C CA . GLY A 1 83 ? 0.497 -5.566 4.483 1.00 89.31 83 GLY A CA 1
ATOM 646 C C . GLY A 1 83 ? 0.613 -5.657 2.977 1.00 89.31 83 GLY A C 1
ATOM 647 O O . GLY A 1 83 ? 1.629 -5.302 2.377 1.00 89.31 83 GLY A O 1
ATOM 648 N N . GLU A 1 84 ? -0.466 -6.107 2.368 1.00 91.88 84 GLU A N 1
ATOM 649 C CA . GLU A 1 84 ? -0.583 -6.264 0.924 1.00 91.88 84 GLU A CA 1
ATOM 650 C C . GLU A 1 84 ? -1.758 -5.452 0.404 1.00 91.88 84 GLU A C 1
ATOM 652 O O . GLU A 1 84 ? -2.592 -4.961 1.168 1.00 91.88 84 GLU A O 1
ATOM 657 N N . GLY A 1 85 ? -1.836 -5.286 -0.909 1.00 91.62 85 GLY A N 1
ATOM 658 C CA . GLY A 1 85 ? -2.915 -4.510 -1.471 1.00 91.62 85 GLY A CA 1
ATOM 659 C C . GLY A 1 85 ? -2.958 -4.434 -2.971 1.00 91.62 85 GLY A C 1
ATOM 660 O O . GLY A 1 85 ? -2.261 -5.153 -3.692 1.00 91.62 85 GLY A O 1
ATOM 661 N N . ARG A 1 86 ? -3.811 -3.525 -3.431 1.00 92.12 86 ARG A N 1
ATOM 662 C CA . ARG A 1 86 ? -4.003 -3.238 -4.846 1.00 92.12 86 ARG A CA 1
ATOM 663 C C . ARG A 1 86 ? -4.232 -1.765 -5.083 1.00 92.12 86 ARG A C 1
ATOM 665 O O . ARG A 1 86 ? -4.794 -1.076 -4.238 1.00 92.12 86 ARG A O 1
ATOM 672 N N . ILE A 1 87 ? -3.848 -1.319 -6.264 1.00 89.19 87 ILE A N 1
ATOM 673 C CA . ILE A 1 87 ? -4.125 0.033 -6.731 1.00 89.19 87 ILE A CA 1
ATOM 674 C C . ILE A 1 87 ? -5.538 0.070 -7.291 1.00 89.19 87 ILE A C 1
ATOM 676 O O . ILE A 1 87 ? -5.907 -0.776 -8.102 1.00 89.19 87 ILE A O 1
ATOM 680 N N . LEU A 1 88 ? -6.329 1.037 -6.849 1.00 88.62 88 LEU A N 1
ATOM 681 C CA . LEU A 1 88 ? -7.669 1.292 -7.363 1.00 88.62 88 LEU A CA 1
ATOM 682 C C . LEU A 1 88 ? -7.630 2.336 -8.470 1.00 88.62 88 LEU A C 1
ATOM 684 O O . LEU A 1 88 ? -8.206 2.129 -9.535 1.00 88.62 88 LEU A O 1
ATOM 688 N N . SER A 1 89 ? -6.905 3.426 -8.241 1.00 86.69 89 SER A N 1
ATOM 689 C CA . SER A 1 89 ? -6.762 4.513 -9.199 1.00 86.69 89 SER A CA 1
ATOM 690 C C . SER A 1 89 ? -5.433 5.238 -9.002 1.00 86.69 89 SER A C 1
ATOM 692 O O . SER A 1 89 ? -4.855 5.229 -7.913 1.00 86.69 89 SER A O 1
ATOM 694 N N . ILE A 1 90 ? -4.937 5.857 -10.073 1.00 82.38 90 ILE A N 1
ATOM 695 C CA . ILE A 1 90 ? -3.844 6.826 -10.015 1.00 82.38 90 ILE A CA 1
ATOM 696 C C . ILE A 1 90 ? -4.296 8.070 -10.750 1.00 82.38 90 ILE A C 1
ATOM 698 O O . ILE A 1 90 ? -4.655 8.015 -11.925 1.00 82.38 90 ILE A O 1
ATOM 702 N N . GLU A 1 91 ? -4.216 9.194 -10.059 1.00 80.19 91 GLU A N 1
ATOM 703 C CA . GLU A 1 91 ? -4.437 10.502 -10.633 1.00 80.19 91 GLU A CA 1
ATOM 704 C C . GLU A 1 91 ? -3.097 11.238 -10.724 1.00 80.19 91 GLU A C 1
ATOM 706 O O . GLU A 1 91 ? -2.414 11.444 -9.703 1.00 80.19 91 GLU A O 1
ATOM 711 N N . PRO A 1 92 ? -2.675 11.668 -11.929 1.00 68.44 92 PRO A N 1
ATOM 712 C CA . PRO A 1 92 ? -1.580 12.614 -12.024 1.00 68.44 92 PRO A CA 1
ATOM 713 C C . PRO A 1 92 ? -1.967 13.835 -11.194 1.00 68.44 92 PRO A C 1
ATOM 715 O O . PRO A 1 92 ? -3.101 14.309 -11.255 1.00 68.44 92 PRO A O 1
ATOM 718 N N . LYS A 1 93 ? -1.026 14.346 -10.392 1.00 62.06 93 LYS A N 1
ATOM 719 C CA . LYS A 1 93 ? -1.259 15.581 -9.639 1.00 62.06 93 LYS A CA 1
ATOM 720 C C . LYS A 1 93 ? -1.322 16.686 -10.680 1.00 62.06 93 LYS A C 1
ATOM 722 O O . LYS A 1 93 ? -0.283 17.211 -11.067 1.00 62.06 93 LYS A O 1
ATOM 727 N N . VAL A 1 94 ? -2.516 16.964 -11.196 1.00 53.19 94 VAL A N 1
ATOM 728 C CA . VAL A 1 94 ? -2.729 18.090 -12.093 1.00 53.19 94 VAL A CA 1
ATOM 729 C C . VAL A 1 94 ? -2.304 19.307 -11.279 1.00 53.19 94 VAL A C 1
ATOM 731 O O . VAL A 1 94 ? -2.850 19.513 -10.190 1.00 53.19 94 VAL A O 1
ATOM 734 N N . PRO A 1 95 ? -1.310 20.097 -11.719 1.00 47.66 95 PRO A N 1
ATOM 735 C CA . PRO A 1 95 ? -1.128 21.415 -11.153 1.00 47.66 95 PRO A CA 1
ATOM 736 C C . PRO A 1 95 ? -2.380 22.196 -11.545 1.00 47.66 95 PRO A C 1
ATOM 738 O O . PRO A 1 95 ? -2.469 22.758 -12.634 1.00 47.66 95 PRO A O 1
ATOM 741 N N . GLY A 1 96 ? -3.406 22.145 -10.697 1.00 47.09 96 GLY A N 1
ATOM 742 C CA . GLY A 1 96 ? -4.556 23.012 -10.853 1.00 47.09 96 GLY A CA 1
ATOM 743 C C . GLY A 1 96 ? -4.041 24.453 -10.853 1.00 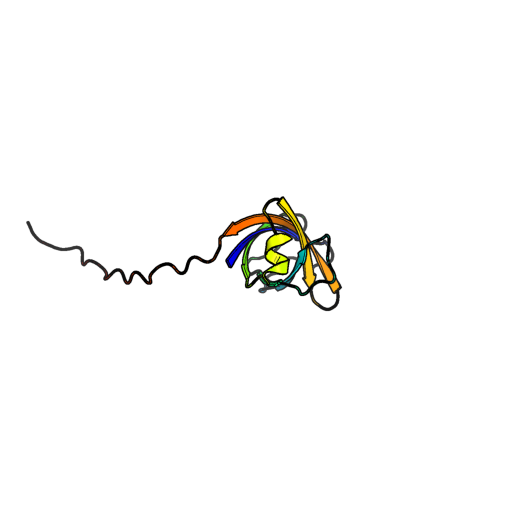47.09 96 GLY A C 1
ATOM 744 O O . GLY A 1 96 ? -3.117 24.761 -10.089 1.00 47.09 96 GLY A O 1
ATOM 745 N N . PRO A 1 97 ? -4.579 25.349 -11.696 1.00 44.72 97 PRO A N 1
ATOM 746 C CA . PRO A 1 97 ? -4.299 26.763 -11.524 1.00 44.72 97 PRO A CA 1
ATOM 747 C C . PRO A 1 97 ? -4.667 27.130 -10.084 1.00 44.72 97 PRO A C 1
ATOM 749 O O . PRO A 1 97 ? -5.720 26.724 -9.591 1.00 44.72 97 PRO A O 1
ATOM 752 N N . ALA A 1 98 ? -3.794 27.861 -9.391 1.00 47.69 98 ALA A N 1
ATOM 753 C CA . ALA A 1 98 ? -4.118 28.429 -8.091 1.00 47.69 98 ALA A CA 1
ATOM 754 C C . ALA A 1 98 ? -5.254 29.445 -8.283 1.00 47.69 98 ALA A C 1
ATOM 756 O O . ALA A 1 98 ? -5.017 30.631 -8.508 1.00 47.69 98 ALA A O 1
ATOM 757 N N . VAL A 1 99 ? -6.501 28.974 -8.263 1.00 44.62 99 VAL A N 1
ATOM 758 C CA . V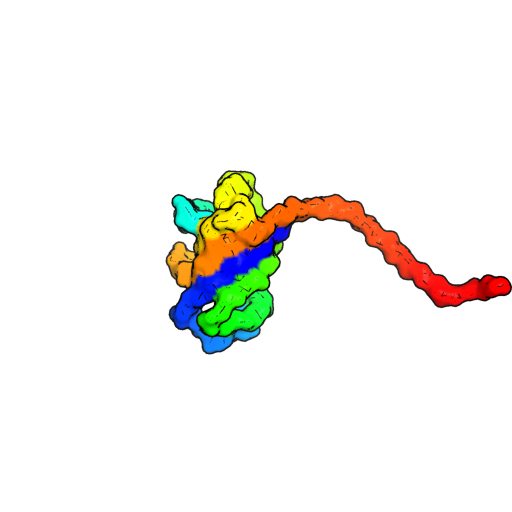AL A 1 99 ? -7.676 29.837 -8.293 1.00 44.62 99 VAL A CA 1
ATOM 759 C C . VAL A 1 99 ? -7.828 30.409 -6.891 1.00 44.62 99 VAL A C 1
ATOM 761 O O . VAL A 1 99 ? -8.453 29.816 -6.015 1.00 44.62 99 VAL A O 1
ATOM 764 N N . TRP A 1 100 ? -7.232 31.579 -6.676 1.00 44.59 100 TRP A N 1
ATOM 765 C CA . TRP A 1 100 ? -7.599 32.453 -5.571 1.00 44.59 100 TRP A CA 1
ATOM 766 C C . TRP A 1 100 ? -9.017 32.961 -5.829 1.00 44.59 100 TRP A C 1
ATOM 768 O O . TRP A 1 100 ? -9.224 33.958 -6.518 1.00 44.59 100 TRP A O 1
ATOM 778 N N . VAL A 1 101 ? -10.016 32.252 -5.311 1.00 47.09 101 VAL A N 1
ATOM 779 C CA . VAL A 1 101 ? -11.381 32.775 -5.253 1.00 47.09 101 VAL A CA 1
ATOM 780 C C . VAL A 1 101 ? -11.422 33.798 -4.124 1.00 47.09 101 VAL A C 1
ATOM 782 O O . VAL A 1 101 ? -11.371 33.440 -2.948 1.00 47.09 101 VAL A O 1
ATOM 785 N N . SER A 1 102 ? -11.483 35.086 -4.471 1.00 41.69 102 SER A N 1
ATOM 786 C CA . SER A 1 102 ? -11.817 36.125 -3.496 1.00 41.69 102 SER A CA 1
ATOM 787 C C . SER A 1 102 ? -13.175 35.789 -2.871 1.00 41.69 102 SER A C 1
ATOM 789 O O . SER A 1 102 ? -14.113 35.478 -3.615 1.00 41.69 102 SER A O 1
ATOM 791 N N . PRO A 1 103 ? -13.324 35.845 -1.536 1.00 38.31 103 PRO A N 1
ATOM 792 C CA . PRO A 1 103 ? -14.623 35.649 -0.916 1.00 38.31 103 PRO A CA 1
ATOM 793 C C . PRO A 1 103 ? -15.564 36.744 -1.426 1.00 38.31 103 PRO A C 1
ATOM 795 O O . PRO A 1 103 ? -15.349 37.928 -1.172 1.00 38.31 103 PRO A O 1
ATOM 798 N N . LYS A 1 104 ? -16.600 36.359 -2.182 1.00 46.78 104 LYS A N 1
ATOM 799 C CA . LYS A 1 104 ? -17.708 37.268 -2.472 1.00 46.78 104 LYS A CA 1
ATOM 800 C C . LYS A 1 104 ? -18.431 37.521 -1.157 1.00 46.78 104 LYS A C 1
ATOM 802 O O . LYS A 1 104 ? -19.022 36.607 -0.586 1.00 46.78 104 LYS A O 1
ATOM 807 N N . THR A 1 105 ? -18.383 38.760 -0.688 1.00 47.91 105 THR A N 1
ATOM 808 C CA . THR A 1 105 ? -19.308 39.268 0.317 1.00 47.91 105 THR A CA 1
ATOM 809 C C . THR A 1 105 ? -20.730 39.110 -0.221 1.00 47.91 105 THR A C 1
ATOM 811 O O . THR A 1 105 ? -21.124 39.751 -1.193 1.00 47.91 105 THR A O 1
ATOM 814 N N . LEU A 1 106 ? -21.498 38.207 0.388 1.00 50.84 106 LEU A N 1
ATOM 815 C CA . LEU A 1 106 ? -22.955 38.273 0.347 1.00 50.84 106 LEU A CA 1
ATOM 816 C C . LEU A 1 106 ? -23.380 39.533 1.121 1.00 50.84 106 LEU A C 1
ATOM 818 O O . LEU A 1 106 ? -22.885 39.722 2.231 1.00 50.84 106 LEU A O 1
ATOM 822 N N . ASN A 1 107 ? -24.288 40.330 0.531 1.00 46.12 107 ASN A N 1
ATOM 823 C CA . ASN A 1 107 ? -24.934 41.590 0.988 1.00 46.12 107 ASN A CA 1
ATOM 824 C C . ASN A 1 107 ? -24.387 42.834 0.258 1.00 46.12 107 ASN A C 1
ATOM 826 O O . ASN A 1 107 ? -23.220 43.160 0.435 1.00 46.12 107 ASN A O 1
ATOM 830 N N . GLY A 1 108 ? -25.114 43.629 -0.539 1.00 38.09 108 GLY A N 1
ATOM 831 C CA . GLY A 1 108 ? -26.526 43.823 -0.950 1.00 38.09 108 GLY A CA 1
ATOM 832 C C . GLY A 1 108 ? -26.575 45.181 -1.722 1.00 38.09 108 GLY A C 1
ATOM 833 O O . GLY A 1 108 ? -25.489 45.681 -2.027 1.00 38.09 108 GLY A O 1
ATOM 834 N N . PRO A 1 109 ? -27.715 45.869 -1.977 1.00 52.06 109 PRO A N 1
ATOM 835 C CA . PRO A 1 109 ? -29.127 45.478 -1.990 1.00 52.06 109 PRO A CA 1
ATOM 836 C C . PRO A 1 109 ? -29.784 45.628 -3.394 1.00 52.06 109 PRO A C 1
ATOM 838 O O . PRO A 1 109 ? -29.119 45.943 -4.379 1.00 52.06 109 PRO A O 1
ATOM 841 N N . ILE A 1 110 ? -31.090 45.339 -3.426 1.00 51.25 110 ILE A N 1
ATOM 842 C CA . ILE A 1 110 ? -32.060 45.414 -4.538 1.00 51.25 110 ILE A CA 1
ATOM 843 C C . ILE A 1 110 ? -32.160 46.834 -5.110 1.00 51.25 110 ILE A C 1
ATOM 845 O O . ILE A 1 110 ? -32.151 47.780 -4.289 1.00 51.25 110 ILE A O 1
#